Protein AF-A0A634SKB3-F1 (afdb_monomer)

Mean predicted aligned error: 5.28 Å

Structure (mmCIF, N/CA/C/O backbone):
data_AF-A0A634SKB3-F1
#
_entry.id   AF-A0A634SKB3-F1
#
loop_
_atom_site.group_PDB
_atom_site.id
_atom_site.type_symbol
_atom_site.label_atom_id
_atom_site.label_alt_id
_atom_site.label_comp_id
_atom_site.label_asym_id
_atom_site.label_entity_id
_atom_site.label_seq_id
_atom_site.pdbx_PDB_ins_code
_atom_site.Cartn_x
_atom_site.Cartn_y
_atom_site.Cartn_z
_atom_site.occupancy
_atom_site.B_iso_or_equiv
_atom_site.auth_seq_id
_atom_site.auth_comp_id
_atom_site.auth_asym_id
_atom_site.auth_atom_id
_atom_site.pdbx_PDB_model_num
ATOM 1 N N . MET A 1 1 ? 20.935 -7.532 -3.098 1.00 79.44 1 MET A N 1
ATOM 2 C CA . MET A 1 1 ? 20.243 -6.223 -3.258 1.00 79.44 1 MET A CA 1
ATOM 3 C C . MET A 1 1 ? 18.787 -6.270 -2.779 1.00 79.44 1 MET A C 1
ATOM 5 O O . MET A 1 1 ? 18.334 -5.266 -2.262 1.00 79.44 1 MET A O 1
ATOM 9 N N . ILE A 1 2 ? 18.076 -7.405 -2.812 1.00 92.62 2 ILE A N 1
ATOM 10 C CA . ILE A 1 2 ? 16.877 -7.615 -1.962 1.00 92.62 2 ILE A CA 1
ATOM 11 C C . ILE A 1 2 ? 17.175 -8.524 -0.757 1.00 92.62 2 ILE A C 1
ATOM 13 O O . ILE A 1 2 ? 16.561 -8.400 0.296 1.00 92.62 2 ILE A O 1
ATOM 17 N N . ASP A 1 3 ? 18.176 -9.394 -0.888 1.00 93.81 3 ASP A N 1
ATOM 18 C CA . ASP A 1 3 ? 18.470 -10.457 0.084 1.00 93.81 3 ASP A CA 1
ATOM 19 C C . ASP A 1 3 ? 18.911 -9.928 1.447 1.00 93.81 3 ASP A C 1
ATOM 21 O O . ASP A 1 3 ? 18.617 -10.543 2.459 1.00 93.81 3 ASP A O 1
ATOM 25 N N . VAL A 1 4 ? 19.531 -8.744 1.493 1.00 95.31 4 VAL A N 1
ATOM 26 C CA . VAL A 1 4 ? 19.848 -8.060 2.757 1.00 95.31 4 VAL A CA 1
ATOM 27 C C . VAL A 1 4 ? 18.577 -7.851 3.584 1.00 95.31 4 VAL A C 1
ATOM 29 O O . VAL A 1 4 ? 18.557 -8.158 4.768 1.00 95.31 4 VAL A O 1
ATOM 32 N N . TRP A 1 5 ? 17.490 -7.404 2.951 1.00 94.56 5 TRP A N 1
ATOM 33 C CA . TRP A 1 5 ? 16.205 -7.204 3.617 1.00 94.56 5 TRP A CA 1
ATOM 34 C C . TRP A 1 5 ? 15.570 -8.538 4.010 1.00 94.56 5 TRP A C 1
ATOM 36 O O . TRP A 1 5 ? 15.119 -8.699 5.136 1.00 94.56 5 TRP A O 1
ATOM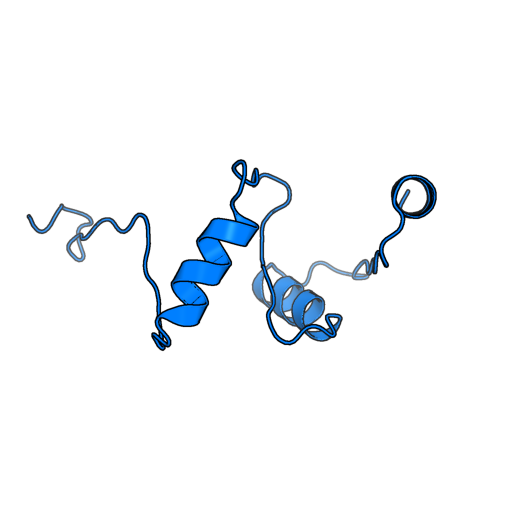 46 N N . ARG A 1 6 ? 15.602 -9.532 3.119 1.00 94.94 6 ARG A N 1
ATOM 47 C CA . ARG A 1 6 ? 15.058 -10.869 3.417 1.00 94.94 6 ARG A CA 1
ATOM 48 C C . ARG A 1 6 ? 15.786 -11.574 4.562 1.00 94.94 6 ARG A C 1
ATOM 50 O O . ARG A 1 6 ? 15.161 -12.331 5.287 1.00 94.94 6 ARG A O 1
ATOM 57 N N . ASN A 1 7 ? 17.082 -11.323 4.721 1.00 94.81 7 ASN A N 1
ATOM 58 C CA . ASN A 1 7 ? 17.888 -11.924 5.781 1.00 94.81 7 ASN A CA 1
ATOM 59 C C . ASN A 1 7 ? 17.758 -11.174 7.114 1.00 94.81 7 ASN A C 1
ATOM 61 O O . ASN A 1 7 ? 17.923 -11.781 8.167 1.00 94.81 7 ASN A O 1
ATOM 65 N N . ASN A 1 8 ? 17.472 -9.869 7.077 1.00 96.38 8 ASN A N 1
ATOM 66 C CA . ASN A 1 8 ? 17.361 -9.037 8.278 1.00 96.38 8 ASN A CA 1
ATOM 67 C C . ASN A 1 8 ? 15.957 -9.039 8.898 1.00 96.38 8 ASN A C 1
ATOM 69 O O . ASN A 1 8 ? 15.811 -8.656 10.058 1.00 96.38 8 ASN A O 1
ATOM 73 N N . TYR A 1 9 ? 14.928 -9.438 8.147 1.00 94.94 9 TYR A N 1
ATOM 74 C CA . TYR A 1 9 ? 13.537 -9.352 8.582 1.00 94.94 9 TYR A CA 1
ATOM 75 C C . TYR A 1 9 ? 12.804 -10.683 8.417 1.00 94.94 9 TYR A C 1
ATOM 77 O O . TYR A 1 9 ? 12.895 -11.338 7.385 1.00 94.94 9 TYR A O 1
ATOM 85 N N . ASN A 1 10 ? 12.016 -11.056 9.428 1.00 92.62 10 ASN A N 1
ATOM 86 C CA . ASN A 1 10 ? 11.277 -12.321 9.468 1.00 92.62 10 ASN A CA 1
ATOM 87 C C . ASN A 1 10 ? 9.852 -12.207 8.887 1.00 92.62 10 ASN A C 1
ATOM 89 O O . ASN A 1 10 ? 8.895 -12.729 9.456 1.00 92.62 10 ASN A O 1
ATOM 93 N N . PHE A 1 11 ? 9.688 -11.480 7.782 1.00 89.69 11 PHE A N 1
ATOM 94 C CA . PHE A 1 11 ? 8.420 -11.393 7.054 1.00 89.69 11 PHE A CA 1
ATOM 95 C C . PHE A 1 11 ? 8.651 -11.571 5.548 1.00 89.69 11 PHE A C 1
ATOM 97 O O . PHE A 1 11 ? 9.737 -11.263 5.049 1.00 89.69 11 PHE A O 1
ATOM 104 N N . PRO A 1 12 ? 7.665 -12.097 4.798 1.00 91.00 12 PRO A N 1
ATOM 105 C CA . PRO A 1 12 ? 7.840 -12.385 3.380 1.00 91.00 12 PRO A CA 1
ATOM 106 C C . PRO A 1 12 ? 7.993 -11.094 2.566 1.00 91.00 12 PRO A C 1
ATOM 108 O O . PRO A 1 12 ? 7.058 -10.311 2.437 1.00 91.00 12 PRO A O 1
ATOM 111 N N . ILE A 1 13 ? 9.174 -10.894 1.971 1.00 93.88 13 ILE A N 1
ATOM 112 C CA . ILE A 1 13 ? 9.450 -9.760 1.077 1.00 93.88 13 ILE A CA 1
ATOM 113 C C . ILE A 1 13 ? 9.431 -10.229 -0.379 1.00 93.88 13 ILE A C 1
ATOM 115 O O . ILE A 1 13 ? 10.348 -10.918 -0.857 1.00 93.88 13 ILE A O 1
ATOM 119 N N . ILE A 1 14 ? 8.402 -9.810 -1.112 1.00 93.44 14 ILE A N 1
ATOM 120 C CA . ILE A 1 14 ? 8.265 -10.036 -2.552 1.00 93.44 14 ILE A CA 1
ATOM 121 C C . ILE A 1 14 ? 8.871 -8.840 -3.288 1.00 93.44 14 ILE A C 1
ATOM 123 O O . ILE A 1 14 ? 8.509 -7.696 -3.043 1.00 93.44 14 ILE A O 1
ATOM 127 N N . TYR A 1 15 ? 9.800 -9.105 -4.206 1.00 93.69 15 TYR A N 1
ATOM 128 C CA . TYR A 1 15 ? 10.428 -8.078 -5.033 1.00 93.69 15 TYR A CA 1
ATOM 129 C C . TYR A 1 15 ? 10.304 -8.459 -6.502 1.00 93.69 15 TYR A C 1
ATOM 131 O O . TYR A 1 15 ? 10.719 -9.550 -6.901 1.00 93.69 15 TYR A O 1
ATOM 139 N N . ARG A 1 16 ? 9.757 -7.545 -7.304 1.00 94.12 16 ARG A N 1
ATOM 140 C CA . ARG A 1 16 ? 9.654 -7.668 -8.758 1.00 94.12 16 ARG A CA 1
ATOM 141 C C . ARG A 1 16 ? 10.185 -6.390 -9.396 1.00 94.12 16 ARG A C 1
ATOM 143 O O . ARG A 1 16 ? 9.715 -5.300 -9.093 1.00 94.12 16 ARG A O 1
ATOM 150 N N . ARG A 1 17 ? 11.133 -6.539 -10.319 1.00 94.44 17 ARG A N 1
ATOM 151 C CA . ARG A 1 17 ? 11.626 -5.450 -11.165 1.00 94.44 17 ARG A CA 1
ATOM 152 C C . ARG A 1 17 ? 11.075 -5.622 -12.575 1.00 94.44 17 ARG A C 1
ATOM 154 O O . ARG A 1 17 ? 11.236 -6.687 -13.164 1.00 94.44 17 ARG A O 1
ATOM 161 N N . ASN A 1 18 ? 10.455 -4.576 -13.110 1.00 96.19 18 ASN A N 1
ATOM 162 C CA . ASN A 1 18 ? 9.994 -4.565 -14.496 1.00 96.19 18 ASN A CA 1
ATOM 163 C C . ASN A 1 18 ? 11.184 -4.414 -15.457 1.00 96.19 18 ASN A C 1
ATOM 165 O O . ASN A 1 18 ? 12.157 -3.725 -15.145 1.00 96.19 18 ASN A O 1
ATOM 169 N N . SER A 1 19 ? 11.109 -5.056 -16.626 1.00 97.25 19 SER A N 1
ATOM 170 C CA . SER A 1 19 ? 12.138 -4.957 -17.675 1.00 97.25 19 SER A CA 1
ATOM 171 C C . SER A 1 19 ? 12.153 -3.594 -18.373 1.00 97.25 19 SER A C 1
ATOM 173 O O . SER A 1 19 ? 13.160 -3.220 -18.966 1.00 97.25 19 SER A O 1
ATOM 175 N N . VAL A 1 20 ? 11.050 -2.847 -18.284 1.00 97.31 20 VAL A N 1
ATOM 176 C CA . VAL A 1 20 ? 10.861 -1.517 -18.871 1.00 97.31 20 VAL A CA 1
ATOM 177 C C . VAL A 1 20 ? 10.102 -0.611 -17.900 1.00 97.31 20 VAL A C 1
ATOM 179 O O . VAL A 1 20 ? 9.452 -1.090 -16.968 1.00 97.31 20 VAL A O 1
ATOM 182 N N . ASN A 1 21 ? 10.163 0.704 -18.118 1.00 97.19 21 ASN A N 1
ATOM 183 C CA . ASN A 1 21 ? 9.369 1.658 -17.349 1.00 97.19 21 ASN A CA 1
ATOM 184 C C . ASN A 1 21 ? 7.896 1.599 -17.791 1.00 97.19 21 ASN A C 1
ATOM 186 O O . ASN A 1 21 ? 7.579 1.929 -18.931 1.00 97.19 21 ASN A O 1
ATOM 190 N N . LEU A 1 22 ? 7.007 1.175 -16.891 1.00 96.56 22 LEU A N 1
ATOM 191 C CA . LEU A 1 22 ? 5.567 1.062 -17.149 1.00 96.56 22 LEU A CA 1
ATOM 192 C C . LEU A 1 22 ? 4.764 2.293 -16.705 1.00 96.56 22 LEU A C 1
ATOM 194 O O . LEU A 1 22 ? 3.569 2.359 -16.991 1.00 96.56 22 LEU A O 1
ATOM 198 N N . GLY A 1 23 ? 5.397 3.247 -16.019 1.00 96.69 23 GLY A N 1
ATOM 199 C CA . GLY A 1 23 ? 4.708 4.331 -15.322 1.00 96.69 23 GLY A CA 1
ATOM 200 C C . GLY A 1 23 ? 4.110 3.903 -13.969 1.00 96.69 23 GLY A C 1
ATOM 201 O O . GLY A 1 23 ? 4.017 2.707 -13.676 1.00 96.69 23 GLY A O 1
ATOM 202 N N . PRO A 1 24 ? 3.735 4.877 -13.122 1.00 94.00 24 PRO A N 1
ATOM 203 C CA . PRO A 1 24 ? 3.323 4.643 -11.736 1.00 94.00 24 PRO A CA 1
ATOM 204 C C . PRO A 1 24 ? 2.065 3.776 -11.620 1.00 94.00 24 PRO A C 1
ATOM 206 O O . PRO A 1 24 ? 2.108 2.753 -10.944 1.00 94.00 24 PRO A O 1
ATOM 209 N N . ASP A 1 25 ? 0.994 4.091 -12.349 1.00 95.56 25 ASP A N 1
ATOM 210 C CA . ASP A 1 25 ? -0.301 3.402 -12.233 1.00 95.56 25 ASP A CA 1
ATOM 211 C C . ASP A 1 25 ? -0.179 1.889 -12.453 1.00 95.56 25 ASP A C 1
ATOM 213 O O . ASP A 1 25 ? -0.655 1.073 -11.662 1.00 95.56 25 ASP A O 1
ATOM 217 N N . ARG A 1 26 ? 0.537 1.496 -13.515 1.00 97.00 26 ARG A N 1
ATOM 218 C CA . ARG A 1 26 ? 0.779 0.083 -13.835 1.00 97.00 26 ARG A CA 1
ATOM 219 C C . ARG A 1 26 ? 1.673 -0.589 -12.798 1.00 97.00 26 ARG A C 1
ATOM 221 O O . ARG A 1 26 ? 1.478 -1.768 -12.510 1.00 97.00 26 ARG A O 1
ATOM 228 N N . ASN A 1 27 ? 2.634 0.140 -12.232 1.00 95.50 27 ASN A N 1
ATOM 229 C CA . ASN A 1 27 ? 3.476 -0.377 -11.157 1.00 95.50 27 ASN A CA 1
ATOM 230 C C . ASN A 1 27 ? 2.663 -0.607 -9.873 1.00 95.50 27 ASN A C 1
ATOM 232 O O . ASN A 1 27 ? 2.846 -1.640 -9.231 1.00 95.50 27 ASN A O 1
ATOM 236 N N . PHE A 1 28 ? 1.740 0.294 -9.525 1.00 94.81 28 PHE A N 1
ATOM 237 C CA . PHE A 1 28 ? 0.878 0.147 -8.349 1.00 94.81 28 PHE A CA 1
ATOM 238 C C . PHE A 1 28 ? -0.058 -1.053 -8.485 1.00 94.81 28 PHE A C 1
ATOM 240 O O . PHE A 1 28 ? -0.081 -1.904 -7.598 1.00 94.81 28 PHE A O 1
ATOM 247 N N . LEU A 1 29 ? -0.738 -1.194 -9.628 1.00 95.69 29 LEU A N 1
ATOM 248 C CA . LEU A 1 29 ? -1.592 -2.356 -9.898 1.00 95.69 29 LEU A CA 1
ATOM 249 C C . LEU A 1 29 ? -0.802 -3.672 -9.853 1.00 95.69 29 LEU A C 1
ATOM 251 O O . LEU A 1 29 ? -1.262 -4.652 -9.269 1.00 95.69 29 LEU A O 1
ATOM 255 N N . ALA A 1 30 ? 0.410 -3.695 -10.419 1.00 95.38 30 ALA A N 1
ATOM 256 C CA . ALA A 1 30 ? 1.274 -4.870 -10.356 1.00 95.38 30 ALA A CA 1
ATOM 257 C C . ALA A 1 30 ? 1.684 -5.209 -8.913 1.00 95.38 30 ALA A C 1
ATOM 259 O O . ALA A 1 30 ? 1.689 -6.384 -8.554 1.00 95.38 30 ALA A O 1
ATOM 260 N N . SER A 1 31 ? 1.995 -4.206 -8.087 1.00 94.62 31 SER A N 1
ATOM 261 C CA . SER A 1 31 ? 2.324 -4.394 -6.669 1.00 94.62 31 SER A CA 1
ATOM 262 C C . SER A 1 31 ? 1.147 -4.979 -5.883 1.00 94.62 31 SER A C 1
ATOM 264 O O . SER A 1 31 ? 1.303 -5.998 -5.214 1.00 94.62 31 SER A O 1
ATOM 266 N N . VAL A 1 32 ? -0.053 -4.410 -6.046 1.00 95.25 32 VAL A N 1
ATOM 267 C CA . VAL A 1 32 ? -1.285 -4.910 -5.406 1.00 95.25 32 VAL A CA 1
ATOM 268 C C . VAL A 1 32 ? -1.582 -6.348 -5.833 1.00 95.25 32 VAL A C 1
ATOM 270 O O . VAL A 1 32 ? -1.906 -7.178 -4.993 1.00 95.25 32 VAL A O 1
ATOM 273 N N . SER A 1 33 ? -1.380 -6.691 -7.110 1.00 95.62 33 SER A N 1
ATOM 274 C CA . SER A 1 33 ? -1.604 -8.058 -7.612 1.00 95.62 33 SER A CA 1
ATOM 275 C C . SER A 1 33 ? -0.671 -9.123 -7.015 1.00 95.62 33 SER A C 1
ATOM 277 O O . SER A 1 33 ? -0.934 -10.314 -7.150 1.00 95.62 33 SER A O 1
ATOM 279 N N . LEU A 1 34 ? 0.441 -8.708 -6.396 1.00 94.88 34 LEU A N 1
ATOM 280 C CA . LEU A 1 34 ? 1.388 -9.594 -5.713 1.00 94.88 34 LEU A CA 1
ATOM 281 C C . LEU A 1 34 ? 1.042 -9.805 -4.232 1.00 94.88 34 LEU A C 1
ATOM 283 O O . LEU A 1 34 ? 1.612 -10.701 -3.602 1.00 94.88 34 LEU A O 1
ATOM 287 N N . ALA A 1 35 ? 0.167 -8.975 -3.663 1.00 94.25 35 ALA A N 1
ATOM 288 C CA . ALA A 1 35 ? -0.240 -9.059 -2.269 1.00 94.25 35 ALA A CA 1
ATOM 289 C C . ALA A 1 35 ? 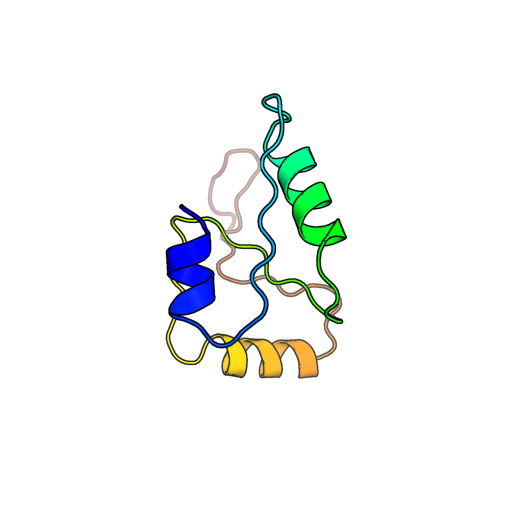-1.250 -10.198 -2.045 1.00 94.25 35 ALA A C 1
ATOM 291 O O . ALA A 1 35 ? -1.957 -10.611 -2.959 1.00 94.25 35 ALA A O 1
ATOM 292 N N . ASN A 1 36 ? -1.307 -10.708 -0.811 1.00 92.75 36 ASN A N 1
ATOM 293 C CA . ASN A 1 36 ? -2.217 -11.793 -0.408 1.00 92.75 36 ASN A CA 1
ATOM 294 C C . ASN A 1 36 ? -3.044 -11.447 0.846 1.00 92.75 36 ASN A C 1
ATOM 296 O O . ASN A 1 36 ? -3.685 -12.326 1.409 1.00 92.75 36 ASN A O 1
ATOM 300 N N . GLY A 1 37 ? -2.962 -10.206 1.337 1.00 91.62 37 GLY A N 1
ATOM 301 C CA . GLY A 1 37 ? -3.719 -9.768 2.511 1.00 91.62 37 GLY A CA 1
ATOM 302 C C . GLY A 1 37 ? -5.120 -9.287 2.140 1.00 91.62 37 GLY A C 1
ATOM 303 O O . GLY A 1 37 ? -5.355 -8.902 0.997 1.00 91.62 37 GLY A O 1
ATOM 304 N N . ASP A 1 38 ? -6.015 -9.244 3.127 1.00 91.88 38 ASP A N 1
ATOM 305 C CA . ASP A 1 38 ? -7.382 -8.723 2.958 1.00 91.88 38 ASP A CA 1
ATOM 306 C C . ASP A 1 38 ? -7.397 -7.222 2.620 1.00 91.88 38 ASP A C 1
ATOM 308 O O . ASP A 1 38 ? -8.307 -6.728 1.956 1.00 91.88 38 ASP A O 1
ATOM 312 N N . TYR A 1 39 ? -6.350 -6.505 3.041 1.00 91.81 39 TYR A N 1
ATOM 313 C CA . TYR A 1 39 ? -6.151 -5.080 2.796 1.00 91.81 39 TYR A CA 1
ATOM 314 C C . TYR A 1 39 ? -4.740 -4.816 2.260 1.00 91.81 39 TYR A C 1
ATOM 316 O O . TYR A 1 39 ? -3.774 -5.476 2.651 1.00 91.81 39 TYR A O 1
ATOM 324 N N . CYS A 1 40 ? -4.610 -3.813 1.387 1.00 93.50 40 CYS A N 1
ATOM 325 C CA . CYS A 1 40 ? -3.325 -3.325 0.888 1.00 93.50 40 CYS A C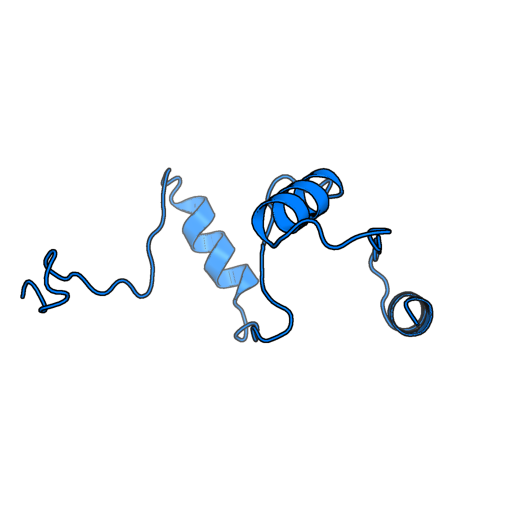A 1
ATOM 326 C C . CYS A 1 40 ? -3.039 -1.925 1.429 1.00 93.50 40 CYS A C 1
ATOM 328 O O . CYS A 1 40 ? -3.820 -1.003 1.206 1.00 93.50 40 CYS A O 1
ATOM 330 N N . TRP A 1 41 ? -1.880 -1.752 2.063 1.00 92.12 41 TRP A N 1
ATOM 331 C CA . TRP A 1 41 ? -1.338 -0.430 2.358 1.00 92.12 41 TRP A CA 1
ATOM 332 C C . TRP A 1 41 ? -0.346 -0.046 1.261 1.00 92.12 41 TRP A C 1
ATOM 334 O O . TRP A 1 41 ? 0.726 -0.640 1.148 1.00 92.12 41 TRP A O 1
ATOM 344 N N . ILE A 1 42 ? -0.717 0.928 0.431 1.00 92.06 42 ILE A N 1
ATOM 345 C CA . ILE A 1 42 ? 0.140 1.463 -0.631 1.00 92.06 42 ILE A CA 1
ATOM 346 C C . ILE A 1 42 ? 0.834 2.720 -0.101 1.00 92.06 42 ILE A C 1
ATOM 348 O O . ILE A 1 42 ? 0.159 3.642 0.345 1.00 92.06 42 ILE A O 1
ATOM 352 N N . PHE A 1 43 ? 2.164 2.748 -0.146 1.00 91.19 43 PHE A N 1
ATOM 353 C CA . PHE A 1 43 ? 2.985 3.894 0.248 1.00 91.19 43 PHE A CA 1
ATOM 354 C C . PHE A 1 43 ? 4.250 3.965 -0.616 1.00 91.19 43 PHE A C 1
ATOM 356 O O . PHE A 1 43 ? 4.714 2.952 -1.156 1.00 91.19 43 PHE A O 1
ATOM 363 N N . GLY A 1 44 ? 4.769 5.177 -0.788 1.00 89.31 44 GLY A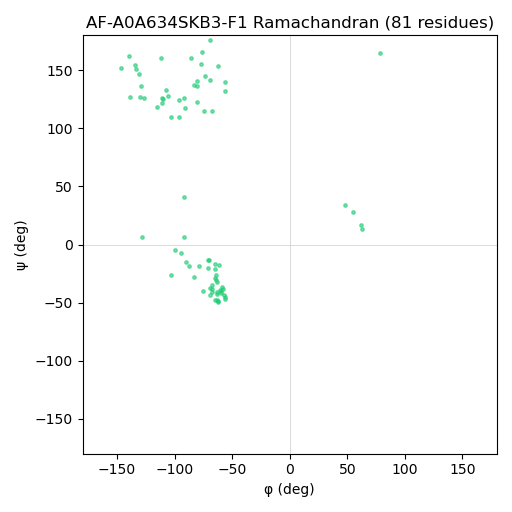 N 1
ATOM 364 C CA . GL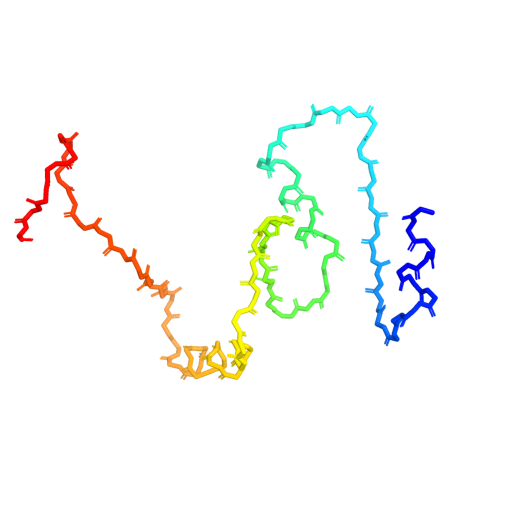Y A 1 44 ? 6.007 5.469 -1.498 1.00 89.31 44 GLY A CA 1
ATOM 365 C C . GLY A 1 44 ? 7.248 5.115 -0.681 1.00 89.31 44 GLY A C 1
ATOM 366 O O . GLY A 1 44 ? 7.199 4.895 0.526 1.00 89.31 44 GLY A O 1
ATOM 367 N N . SER A 1 45 ? 8.404 5.063 -1.344 1.00 88.88 45 SER A N 1
ATOM 368 C CA . SER A 1 45 ? 9.694 4.844 -0.667 1.00 88.88 45 SER A CA 1
ATOM 369 C C . SER A 1 45 ? 10.166 6.041 0.167 1.00 88.88 45 SER A C 1
ATOM 371 O O . SER A 1 45 ? 11.138 5.926 0.909 1.00 88.88 45 SER A O 1
ATOM 373 N N . ASP A 1 46 ? 9.530 7.191 -0.023 1.00 93.12 46 ASP A N 1
ATOM 374 C CA . ASP A 1 46 ? 9.745 8.464 0.659 1.00 93.12 46 ASP A CA 1
ATOM 375 C C . ASP A 1 46 ? 8.722 8.733 1.774 1.00 93.12 46 ASP A C 1
ATOM 377 O O . ASP A 1 46 ? 8.890 9.690 2.530 1.00 93.12 46 ASP A O 1
ATOM 381 N N . ASP A 1 47 ? 7.721 7.865 1.933 1.00 90.31 47 ASP A N 1
ATOM 382 C CA . ASP A 1 47 ? 6.754 7.959 3.021 1.00 90.31 47 ASP A CA 1
ATOM 383 C C . ASP A 1 47 ? 7.321 7.380 4.324 1.00 90.31 47 ASP A C 1
ATOM 385 O O . ASP A 1 47 ? 7.967 6.328 4.354 1.00 90.31 47 ASP A O 1
ATOM 389 N N . ALA A 1 48 ? 7.023 8.049 5.437 1.00 90.25 48 ALA A N 1
ATOM 390 C CA . ALA A 1 48 ? 7.319 7.561 6.777 1.00 90.25 48 ALA A CA 1
ATOM 391 C C . ALA A 1 48 ? 6.030 7.129 7.479 1.00 90.25 48 ALA A C 1
ATOM 393 O O . ALA A 1 48 ? 5.047 7.867 7.520 1.00 90.25 48 ALA A O 1
ATOM 394 N N . LEU A 1 49 ? 6.052 5.949 8.099 1.00 88.38 49 LEU A N 1
ATOM 395 C CA . LEU A 1 49 ? 4.951 5.509 8.946 1.00 88.38 49 LEU A CA 1
ATOM 396 C C . LEU A 1 49 ? 5.069 6.151 10.327 1.00 88.38 49 LEU A C 1
ATOM 398 O O . LEU A 1 49 ? 6.067 5.972 11.031 1.00 88.38 49 LEU A O 1
ATOM 402 N N . ALA A 1 50 ? 4.025 6.874 10.729 1.00 90.75 50 ALA A N 1
ATOM 403 C CA . ALA A 1 50 ? 3.914 7.382 12.086 1.00 90.75 50 ALA A CA 1
ATOM 404 C C . ALA A 1 50 ? 3.851 6.224 13.094 1.00 90.75 50 ALA A C 1
ATOM 406 O O . ALA A 1 50 ? 3.390 5.114 12.789 1.00 90.75 50 ALA A O 1
ATOM 407 N N . LYS A 1 51 ? 4.297 6.498 14.323 1.00 95.88 51 LYS A N 1
ATOM 408 C CA . LYS A 1 51 ? 4.156 5.557 15.435 1.00 95.88 51 LYS A CA 1
ATOM 409 C C . LYS A 1 51 ? 2.676 5.192 15.611 1.00 95.88 51 LYS A C 1
ATOM 411 O O . LYS A 1 51 ? 1.812 6.052 15.482 1.00 95.88 51 LYS A O 1
ATOM 416 N N . ASP A 1 52 ? 2.407 3.916 15.883 1.00 95.94 52 ASP A N 1
ATOM 417 C CA . ASP A 1 52 ? 1.064 3.370 16.130 1.00 95.94 52 ASP A CA 1
ATOM 418 C C . ASP A 1 52 ? 0.090 3.477 14.936 1.00 95.94 52 ASP A C 1
ATOM 420 O O . ASP A 1 52 ? -1.102 3.212 15.071 1.00 95.94 52 ASP A O 1
ATOM 424 N N . SER A 1 53 ? 0.590 3.790 13.737 1.00 92.94 53 SER A N 1
ATOM 425 C CA . SER A 1 53 ? -0.228 4.007 12.536 1.00 92.94 53 SER A CA 1
ATOM 426 C C . SER A 1 53 ? -1.099 2.805 12.140 1.00 92.94 53 SER A C 1
ATOM 428 O O . SER A 1 53 ? -2.248 3.000 11.759 1.00 92.94 53 SER A O 1
ATOM 430 N N . LEU A 1 54 ? -0.618 1.568 12.313 1.00 91.75 54 LEU A N 1
ATOM 431 C CA . LEU A 1 54 ? -1.435 0.357 12.126 1.00 91.75 54 LEU A CA 1
ATOM 432 C C . LEU A 1 54 ? -2.603 0.271 13.123 1.00 91.75 54 LEU A C 1
ATOM 434 O O . LEU A 1 54 ? -3.714 -0.081 12.737 1.00 91.75 54 LEU A O 1
ATOM 438 N N . ALA A 1 55 ? -2.363 0.601 14.396 1.00 94.56 55 ALA A N 1
ATOM 439 C CA . ALA A 1 55 ? -3.404 0.574 15.421 1.00 94.56 55 ALA A CA 1
ATOM 440 C C . ALA A 1 55 ? -4.457 1.660 15.168 1.00 94.56 55 ALA A C 1
ATOM 442 O O . ALA A 1 55 ? -5.649 1.412 15.320 1.00 94.56 55 ALA A O 1
ATOM 443 N N . ILE A 1 56 ? -4.026 2.841 14.718 1.00 91.94 56 ILE A N 1
ATOM 444 C CA . ILE A 1 56 ? -4.927 3.923 14.307 1.00 91.94 56 ILE A CA 1
ATOM 445 C C . ILE A 1 56 ? -5.764 3.482 13.098 1.00 91.94 56 ILE A C 1
ATOM 447 O O . ILE A 1 56 ? -6.987 3.614 13.124 1.00 91.94 56 ILE A O 1
ATOM 451 N N . LEU A 1 57 ? -5.132 2.896 12.075 1.00 91.62 57 LEU A N 1
ATOM 452 C CA . LEU A 1 57 ? -5.815 2.401 10.878 1.00 91.62 57 LEU A CA 1
ATOM 453 C C . LEU A 1 57 ? -6.894 1.362 11.216 1.00 91.62 57 LEU A C 1
ATOM 455 O O . LEU A 1 57 ? -7.980 1.421 10.643 1.00 91.62 57 LEU A O 1
ATOM 459 N N . GLN A 1 58 ? -6.651 0.483 12.194 1.00 91.88 58 GLN A N 1
ATOM 460 C CA . GLN A 1 58 ? -7.663 -0.463 12.674 1.00 91.88 58 GLN A CA 1
ATOM 461 C C . GLN A 1 58 ? -8.934 0.245 13.165 1.00 91.88 58 GLN A C 1
ATOM 463 O O . GLN A 1 58 ? -10.032 -0.160 12.798 1.00 91.88 58 GLN A O 1
ATOM 468 N N . THR A 1 59 ? -8.806 1.341 13.922 1.00 92.56 59 THR A N 1
ATOM 469 C CA . THR A 1 59 ? -9.984 2.069 14.432 1.00 92.56 59 THR A CA 1
ATOM 470 C C . THR A 1 59 ? -10.833 2.676 13.313 1.00 92.56 59 THR A C 1
ATOM 472 O O . THR A 1 59 ? -12.053 2.773 13.443 1.00 92.56 59 THR A O 1
ATOM 475 N N . TYR A 1 60 ? -10.210 3.048 12.190 1.00 90.88 60 TYR A N 1
ATOM 476 C CA . TYR A 1 60 ? -10.928 3.516 11.008 1.00 90.88 60 TYR A CA 1
ATOM 477 C C . TYR A 1 60 ? -11.599 2.374 10.247 1.00 90.88 60 TYR A C 1
ATOM 479 O O . TYR A 1 60 ? -12.740 2.538 9.820 1.00 90.88 60 TYR A O 1
ATOM 487 N N . LEU A 1 61 ? -10.952 1.213 10.119 1.00 90.44 61 LEU A N 1
ATOM 488 C CA . LEU A 1 61 ? -11.576 0.034 9.508 1.00 90.44 61 LEU A CA 1
ATOM 489 C C . LEU A 1 61 ? -12.822 -0.418 10.286 1.00 90.44 61 LEU A C 1
ATOM 491 O O . LEU A 1 61 ? -13.844 -0.740 9.681 1.00 90.44 61 LEU A O 1
ATOM 495 N N . ASP A 1 62 ? -12.776 -0.351 11.618 1.00 91.19 62 ASP A N 1
ATOM 496 C CA . ASP A 1 62 ? -13.898 -0.720 12.490 1.00 91.19 62 ASP A CA 1
ATOM 497 C C . ASP A 1 62 ? -15.120 0.201 12.322 1.00 91.19 62 ASP A C 1
ATOM 499 O O . ASP A 1 62 ? -16.242 -0.196 12.636 1.00 91.19 62 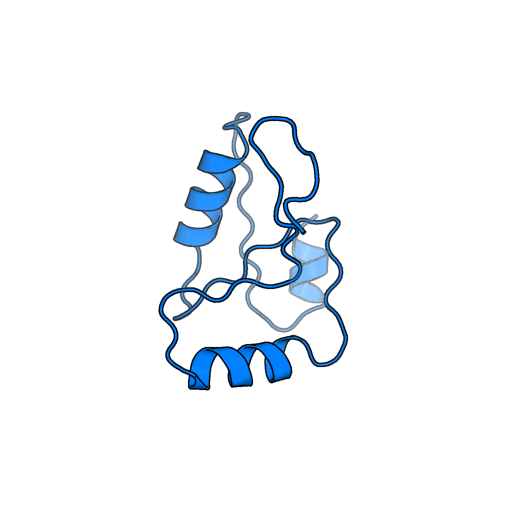ASP A O 1
ATOM 503 N N . SER A 1 63 ? -14.934 1.418 11.791 1.00 90.50 63 SER A N 1
ATOM 504 C CA . SER A 1 63 ? -16.038 2.346 11.505 1.00 90.50 63 SER A CA 1
ATOM 505 C C . SER A 1 63 ? -16.931 1.909 10.337 1.00 90.50 63 SER A C 1
ATOM 507 O O . SER A 1 63 ? -18.015 2.463 10.165 1.00 90.50 63 SER A O 1
ATOM 509 N N . GLN A 1 64 ? -16.486 0.926 9.543 1.00 87.75 64 GLN A N 1
ATOM 510 C CA . GLN A 1 64 ? -17.178 0.403 8.358 1.00 87.75 64 GLN A CA 1
ATOM 511 C C . GLN A 1 64 ? -17.544 1.466 7.305 1.00 87.75 64 GLN A C 1
ATOM 513 O O . GLN A 1 64 ? -18.510 1.302 6.562 1.00 87.75 64 GLN A O 1
ATOM 518 N N . ALA A 1 65 ? -16.784 2.559 7.226 1.00 90.81 65 ALA A N 1
ATOM 519 C CA . ALA A 1 65 ? -16.936 3.542 6.160 1.00 90.81 65 ALA A CA 1
ATOM 520 C C . ALA A 1 65 ? -16.481 2.971 4.803 1.00 90.81 65 ALA A C 1
ATOM 522 O O . ALA A 1 65 ? -15.448 2.306 4.727 1.00 90.81 65 ALA A O 1
ATOM 523 N N . ASP A 1 66 ? -17.194 3.299 3.720 1.00 91.88 66 ASP A N 1
ATOM 524 C CA . ASP A 1 66 ? -16.774 2.938 2.355 1.00 91.88 66 ASP A CA 1
ATOM 525 C C . ASP A 1 66 ? -15.524 3.713 1.909 1.00 91.88 66 ASP A C 1
ATOM 527 O O . ASP A 1 66 ? -14.665 3.189 1.200 1.00 91.88 66 ASP A O 1
ATOM 531 N N . ILE A 1 67 ? -15.430 4.989 2.306 1.00 91.56 67 ILE A N 1
ATOM 532 C CA . ILE A 1 67 ? -14.318 5.887 1.981 1.00 91.56 67 ILE A CA 1
ATOM 533 C C . ILE A 1 67 ? -13.969 6.711 3.220 1.00 91.56 67 ILE A C 1
ATOM 535 O O . ILE A 1 67 ? -14.821 7.401 3.782 1.00 91.56 67 ILE A O 1
ATOM 539 N N . TYR A 1 68 ? -12.691 6.693 3.597 1.00 88.00 68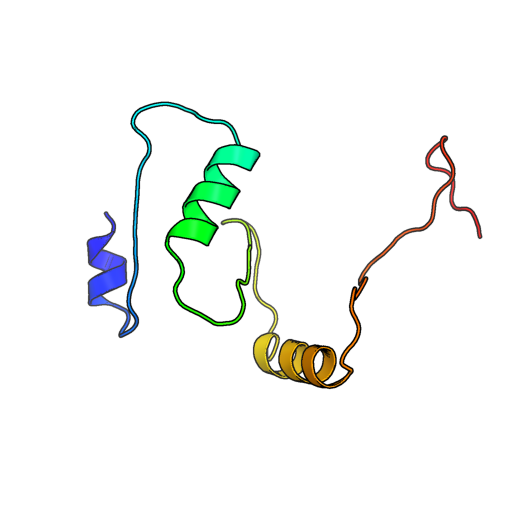 TYR A N 1
ATOM 540 C CA . TYR A 1 68 ? -12.129 7.552 4.636 1.00 88.00 68 TYR A CA 1
ATOM 541 C C . TYR A 1 68 ? -11.200 8.595 4.005 1.00 88.00 68 TYR A C 1
ATOM 543 O O . TYR A 1 68 ? -10.272 8.245 3.278 1.00 88.00 68 TYR A O 1
ATOM 551 N N . LEU A 1 69 ? -11.450 9.879 4.274 1.00 88.88 69 LEU A N 1
ATOM 552 C CA . LEU A 1 69 ? -10.638 10.994 3.779 1.00 88.88 69 LEU A CA 1
ATOM 553 C C . LEU A 1 69 ? -9.969 11.706 4.959 1.00 88.88 69 LEU A C 1
ATOM 555 O O . LEU A 1 69 ? -10.656 12.272 5.810 1.00 88.88 69 LEU A O 1
ATOM 559 N N . CYS A 1 70 ? -8.639 11.717 4.977 1.00 84.62 70 CYS A N 1
ATOM 560 C CA . CYS A 1 70 ? -7.815 12.460 5.932 1.00 84.62 70 CYS A CA 1
ATOM 561 C C . CYS A 1 70 ? -7.059 13.600 5.240 1.00 84.62 70 CYS A C 1
ATOM 563 O O . CYS A 1 70 ? -6.923 13.595 4.018 1.00 84.62 70 CYS A O 1
ATOM 565 N N . ASP A 1 71 ? -6.602 14.581 6.025 1.00 82.62 71 ASP A N 1
ATOM 566 C CA . ASP A 1 71 ? -5.730 15.685 5.585 1.00 82.62 71 ASP A CA 1
ATOM 567 C C . ASP A 1 71 ? -6.184 16.393 4.297 1.00 82.62 71 ASP A C 1
ATOM 569 O O . ASP A 1 71 ? -5.386 16.851 3.478 1.00 82.62 71 ASP A O 1
ATOM 573 N N . ARG A 1 72 ? -7.505 16.487 4.106 1.00 86.00 72 ARG A N 1
ATOM 574 C CA . ARG A 1 72 ? -8.095 17.094 2.915 1.00 86.00 72 ARG A CA 1
ATOM 575 C C . ARG A 1 72 ? -8.102 18.617 3.027 1.00 86.00 72 ARG A C 1
ATOM 577 O O . ARG A 1 72 ? -8.509 19.170 4.048 1.00 86.00 72 ARG A O 1
ATOM 584 N N . LYS A 1 73 ? -7.739 19.285 1.932 1.00 85.19 73 LYS A N 1
ATOM 585 C CA . LYS A 1 73 ? -7.940 20.723 1.737 1.00 85.19 73 LYS A CA 1
ATOM 586 C C . LYS A 1 73 ? -9.002 20.933 0.663 1.00 85.19 73 LYS A C 1
ATOM 588 O O . LYS A 1 73 ? -8.854 20.450 -0.456 1.00 85.19 73 LYS A O 1
ATOM 593 N N . GLU A 1 74 ? -10.080 21.626 1.008 1.00 91.06 74 GLU A N 1
ATOM 594 C CA . GLU A 1 74 ? -11.186 21.880 0.084 1.00 91.06 74 GLU A CA 1
ATOM 595 C C . GLU A 1 74 ? -10.951 23.194 -0.658 1.00 91.06 74 GLU A C 1
ATOM 597 O O . GLU A 1 74 ? -10.873 24.264 -0.054 1.00 91.06 74 GLU A O 1
ATOM 602 N N . THR A 1 75 ? -10.816 23.104 -1.980 1.00 93.62 75 THR A N 1
ATOM 603 C CA . THR A 1 75 ? -10.535 24.258 -2.837 1.00 93.62 75 THR A CA 1
ATOM 604 C C . THR A 1 75 ? -11.429 24.267 -4.071 1.00 93.62 75 THR A C 1
ATOM 606 O O . THR A 1 75 ? -11.941 23.224 -4.485 1.00 93.62 75 THR A O 1
ATOM 609 N N . GLY A 1 76 ? -11.652 25.455 -4.631 1.00 92.56 76 GLY A N 1
ATOM 610 C CA . GLY A 1 76 ? -12.358 25.655 -5.889 1.00 92.56 76 GLY A CA 1
ATOM 611 C C . GLY A 1 76 ? -11.553 25.144 -7.081 1.00 92.56 76 GLY A C 1
ATOM 612 O O . GLY A 1 76 ? -10.401 24.730 -6.960 1.00 92.56 76 GLY A O 1
ATOM 613 N N . CYS A 1 77 ? -12.146 25.2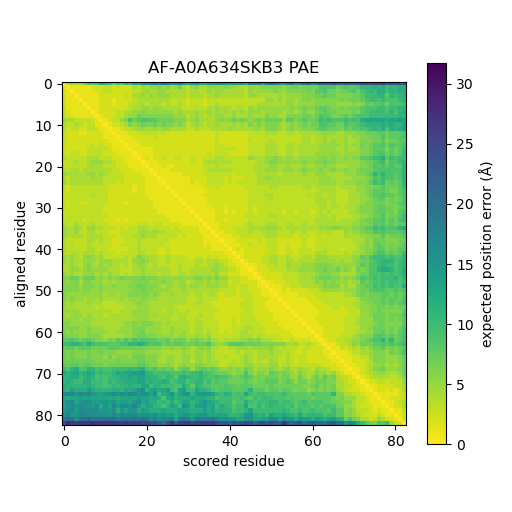11 -8.275 1.00 91.69 77 CYS A N 1
ATOM 614 C CA . CYS A 1 77 ? -11.446 24.870 -9.522 1.00 91.69 77 CYS A CA 1
ATOM 615 C C . CYS A 1 77 ? -10.224 25.771 -9.792 1.00 91.69 77 CYS A C 1
ATOM 617 O O . CYS A 1 77 ? -9.373 25.437 -10.610 1.00 91.69 77 CYS A O 1
ATOM 619 N N . ASP A 1 78 ? -10.156 26.915 -9.117 1.00 94.56 78 ASP A N 1
ATOM 620 C CA . ASP A 1 78 ? -9.060 27.880 -9.098 1.00 94.56 78 ASP A CA 1
ATOM 621 C C . ASP A 1 78 ? -8.043 27.627 -7.967 1.00 94.56 78 ASP A C 1
ATOM 623 O O . ASP A 1 78 ? -7.129 28.428 -7.779 1.00 94.56 78 ASP A O 1
ATOM 627 N N . LEU A 1 79 ? -8.180 26.514 -7.233 1.00 89.19 79 LEU A N 1
ATOM 628 C CA . LEU A 1 79 ? -7.368 26.129 -6.073 1.00 89.19 79 LEU A CA 1
ATOM 629 C C . LEU A 1 79 ? -7.455 27.108 -4.885 1.00 89.19 79 LEU A C 1
ATOM 631 O O . LEU A 1 79 ? -6.631 27.042 -3.969 1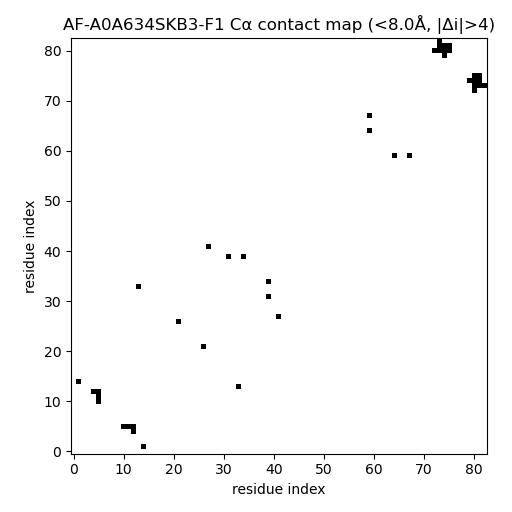.00 89.19 79 LEU A O 1
ATOM 635 N N . VAL A 1 80 ? -8.466 27.982 -4.856 1.00 93.62 80 VAL A N 1
ATOM 636 C CA . VAL A 1 80 ? -8.748 28.876 -3.722 1.00 93.62 80 VAL A CA 1
ATOM 637 C C . VAL A 1 80 ? -9.559 28.126 -2.665 1.00 93.62 80 VAL A C 1
ATOM 639 O O . VAL A 1 80 ? -10.478 27.386 -3.006 1.00 93.62 80 VAL A O 1
ATOM 642 N N . GLU A 1 81 ? -9.227 28.288 -1.380 1.00 90.88 81 GLU A N 1
ATOM 643 C CA . GLU A 1 81 ? -9.980 27.664 -0.279 1.00 90.88 81 GLU A CA 1
ATOM 644 C C . GLU A 1 81 ? -11.461 28.053 -0.323 1.00 90.88 81 GLU A C 1
ATOM 646 O O . GLU A 1 81 ? -11.808 29.226 -0.465 1.00 90.88 81 GLU A O 1
ATOM 651 N N . ILE A 1 82 ? -12.342 27.054 -0.207 1.00 86.38 82 ILE A N 1
ATOM 652 C CA . ILE A 1 82 ? -13.794 27.274 -0.289 1.00 86.38 82 ILE A CA 1
ATOM 653 C C . ILE A 1 82 ? -14.359 27.835 1.030 1.00 86.38 82 ILE A C 1
ATOM 655 O O . ILE A 1 82 ? -15.442 28.426 1.008 1.00 86.38 82 ILE A O 1
ATOM 659 N N . ARG A 1 83 ? -13.648 27.705 2.162 1.00 65.69 83 ARG A N 1
ATOM 660 C CA . ARG A 1 83 ? -13.988 28.276 3.479 1.00 65.69 83 ARG A CA 1
ATOM 661 C C . ARG A 1 83 ? -12.764 28.443 4.362 1.00 65.69 83 ARG A C 1
ATOM 663 O O . ARG A 1 83 ? -11.913 27.531 4.314 1.00 65.69 83 ARG A O 1
#

Sequence (83 aa):
MIDVWRNNYNFPIIYRRNSVNLGPDRNFLASVSLANGDYCWIFGSDDALAKDSLAILQTYLDSQADIYLCDRKETGCDLVEIR

Radius of gyration: 17.43 Å; Cα contacts (8 Å, |Δi|>4): 21; chains: 1; bounding box: 37×41×35 Å

InterPro domains:
  IPR001173 Glycosyltransferase 2-like [PF00535] (7-80)
  IPR029044 Nucleotide-diphospho-sugar transferases [G3DSA:3.90.550.10] (1-81)
  IPR029044 Nucleotide-diphospho-sugar transferases [SSF53448] (8-79)

Organism: Salmonella typhimurium (NCBI:txid90371)

Solvent-accessible surface area (backbone atoms only — not comparable to full-atom values): 5948 Å² total; per-residue (Å²): 132,63,57,66,58,52,74,74,40,100,60,94,77,86,84,85,82,73,99,62,92,72,55,68,69,56,49,51,54,53,53,59,72,71,58,87,63,100,69,84,89,86,79,60,96,86,62,78,83,59,87,64,45,71,64,55,49,48,60,55,60,73,66,67,62,94,73,87,88,73,96,78,81,65,52,46,100,83,68,44,69,74,121

Foldseek 3Di:
DCVVVVVVDPDDDDDDDDPDDPDDVVVQVVVVVPDDDPDDDDDDPPDDQDPCNVVVVVVVVVVVDPDDDPPDFDADVVRHGPD

Secondary structure (DSSP, 8-state):
--HHHHHH-SS-------SS---HHHHHHHHHHH--SSS-----TT--PPTTHHHHHHHHHTTT-S----S---B-TTS-B--

pLDDT: mean 92.05, std 4.43, range [65.69, 97.31]